Protein AF-A0A963WC10-F1 (afdb_monomer)

Sequence (65 aa):
CDACSAGRPFIADPYFFEHIRDRTPGPRCVDCNGCVGHLGAQPADCYHPAVRAEKDAMMARRSDG

Secondary structure (DSSP, 8-state):
------SHHHHH-TTHHHHHHHT----------HHHHTTTTS-S----HHHHHHHHHHHHHHHT-

Foldseek 3Di:
DPDDDDDQQCQLPVCSVVCVVVVNDAQGDPPPCPQVVCPPPDPRHDPDVVSRVRRVVVVVVVVVD

Structure (mmCIF, N/CA/C/O backbone):
data_AF-A0A963WC10-F1
#
_entry.id   AF-A0A963WC10-F1
#
loop_
_atom_site.group_PDB
_atom_site.id
_atom_site.type_symbol
_atom_site.label_atom_id
_atom_site.label_alt_id
_atom_site.label_comp_id
_atom_site.label_asym_id
_atom_site.label_entity_id
_atom_site.label_seq_id
_atom_site.pdbx_PDB_ins_code
_atom_site.Cartn_x
_atom_site.Cartn_y
_atom_site.Cartn_z
_atom_site.occupancy
_atom_site.B_iso_or_equiv
_atom_site.auth_seq_id
_atom_site.auth_comp_id
_atom_site.auth_asym_id
_atom_site.auth_atom_id
_atom_site.pdbx_PDB_model_num
ATOM 1 N N . CYS A 1 1 ? 9.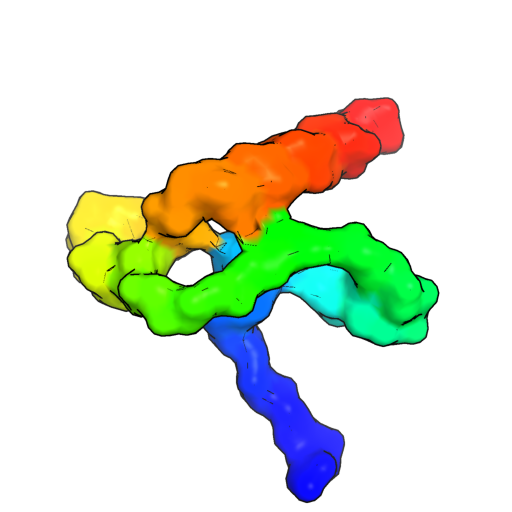325 -15.344 16.753 1.00 74.38 1 CYS A N 1
ATOM 2 C CA . CYS A 1 1 ? 9.920 -13.996 16.829 1.00 74.38 1 CYS A CA 1
ATOM 3 C C . CYS A 1 1 ? 9.047 -13.131 17.715 1.00 74.38 1 CYS A C 1
ATOM 5 O O . CYS A 1 1 ? 7.834 -13.297 17.660 1.00 74.38 1 CYS A O 1
ATOM 7 N N . ASP A 1 2 ? 9.654 -12.224 18.474 1.00 95.75 2 ASP A N 1
ATOM 8 C CA . ASP A 1 2 ? 8.954 -11.346 19.427 1.00 95.75 2 ASP A CA 1
ATOM 9 C C . ASP A 1 2 ? 8.512 -10.012 18.804 1.00 95.75 2 ASP A C 1
ATOM 11 O O . ASP A 1 2 ? 7.673 -9.306 19.354 1.00 95.75 2 ASP A O 1
ATOM 15 N N . ALA A 1 3 ? 9.052 -9.679 17.627 1.00 94.38 3 ALA A N 1
ATOM 16 C CA . ALA A 1 3 ? 8.676 -8.515 16.835 1.00 94.38 3 ALA A CA 1
ATOM 17 C C . ALA A 1 3 ? 8.657 -8.854 15.338 1.00 94.38 3 ALA A C 1
ATOM 19 O O . ALA A 1 3 ? 9.375 -9.746 14.873 1.00 94.38 3 ALA A O 1
ATOM 20 N N . CYS A 1 4 ? 7.851 -8.104 14.585 1.00 94.19 4 CYS A N 1
ATOM 21 C CA . CYS A 1 4 ? 7.724 -8.216 13.136 1.00 94.19 4 CYS A CA 1
ATOM 22 C C . CYS A 1 4 ? 8.041 -6.867 12.485 1.00 94.19 4 CYS A C 1
ATOM 24 O O . CYS A 1 4 ? 7.502 -5.840 12.892 1.00 94.19 4 CYS A O 1
ATOM 26 N N . SER A 1 5 ? 8.879 -6.875 11.447 1.00 96.19 5 SER A N 1
ATOM 27 C CA . SER A 1 5 ? 9.101 -5.705 10.594 1.00 96.19 5 SER A CA 1
ATOM 28 C C . SER A 1 5 ? 8.140 -5.733 9.409 1.00 96.19 5 SER A C 1
ATOM 30 O O . SER A 1 5 ? 7.941 -6.776 8.784 1.00 96.19 5 SER A O 1
ATOM 32 N N . ALA A 1 6 ? 7.562 -4.581 9.082 1.00 96.81 6 ALA A N 1
ATOM 33 C CA . ALA A 1 6 ? 6.688 -4.409 7.934 1.00 96.81 6 ALA A CA 1
AT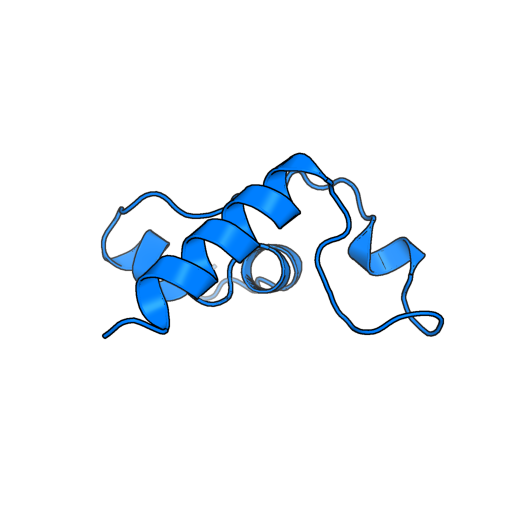OM 34 C C . ALA A 1 6 ? 7.017 -3.076 7.254 1.00 96.81 6 ALA A C 1
ATOM 36 O O . ALA A 1 6 ? 6.880 -2.023 7.857 1.00 96.81 6 ALA A O 1
ATOM 37 N N . GLY A 1 7 ? 7.461 -3.121 5.996 1.00 96.81 7 GLY A N 1
ATOM 38 C CA . GLY A 1 7 ? 7.640 -1.922 5.165 1.00 96.81 7 GLY A CA 1
ATOM 39 C C . GLY A 1 7 ? 6.521 -1.795 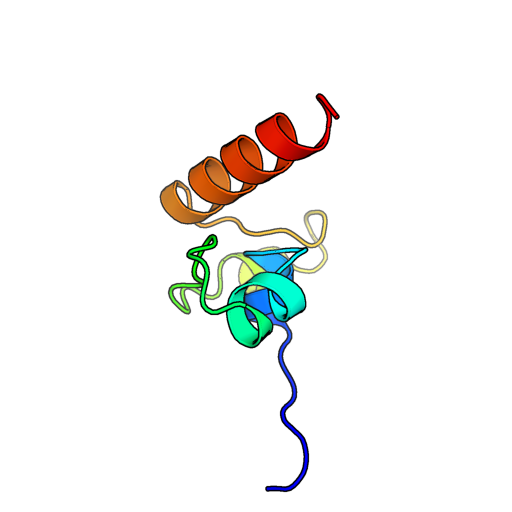4.136 1.00 96.81 7 GLY A C 1
ATOM 40 O O . GLY A 1 7 ? 5.660 -0.926 4.221 1.00 96.81 7 GLY A O 1
ATOM 41 N N . ARG A 1 8 ? 6.487 -2.738 3.187 1.00 98.25 8 ARG A N 1
ATOM 42 C CA . ARG A 1 8 ? 5.492 -2.781 2.102 1.00 98.25 8 ARG A CA 1
ATOM 43 C C . ARG A 1 8 ? 4.028 -2.787 2.582 1.00 98.25 8 ARG A C 1
ATOM 45 O O . ARG A 1 8 ? 3.229 -2.110 1.939 1.00 98.25 8 ARG A O 1
ATOM 52 N N . PRO A 1 9 ? 3.658 -3.461 3.694 1.00 97.94 9 PRO A N 1
ATOM 53 C CA . PRO A 1 9 ? 2.304 -3.355 4.233 1.00 97.94 9 PRO A CA 1
ATOM 54 C C . PRO A 1 9 ? 1.910 -1.926 4.624 1.00 97.94 9 PRO A C 1
ATOM 56 O O . PRO A 1 9 ? 0.837 -1.489 4.235 1.00 97.94 9 PRO A O 1
ATOM 59 N N . PHE A 1 10 ? 2.792 -1.159 5.276 1.00 98.00 10 PHE A N 1
ATOM 60 C CA . PHE A 1 10 ? 2.506 0.238 5.637 1.00 98.00 10 PHE A CA 1
ATOM 61 C C . PHE A 1 10 ? 2.481 1.191 4.433 1.00 98.00 10 PHE A C 1
ATOM 63 O O . PHE A 1 10 ? 1.776 2.194 4.454 1.00 98.00 10 PHE A O 1
ATOM 70 N N . ILE A 1 11 ? 3.215 0.883 3.357 1.00 97.94 11 ILE A N 1
ATOM 71 C CA . ILE A 1 11 ? 3.138 1.655 2.102 1.00 97.94 11 ILE A CA 1
ATOM 72 C C . ILE A 1 11 ? 1.768 1.466 1.428 1.00 97.94 11 ILE A C 1
ATOM 74 O O . ILE A 1 11 ? 1.186 2.431 0.920 1.00 97.94 11 ILE A O 1
ATOM 78 N N . ALA A 1 12 ? 1.270 0.224 1.409 1.00 98.44 12 ALA A N 1
ATOM 79 C CA . ALA A 1 12 ? -0.053 -0.110 0.886 1.00 98.44 12 ALA A CA 1
ATOM 80 C C . ALA A 1 12 ? -1.174 0.443 1.779 1.00 98.44 12 ALA A C 1
ATOM 82 O O . ALA A 1 12 ? -2.173 0.936 1.269 1.00 98.44 12 ALA A O 1
ATOM 83 N N . ASP A 1 13 ? -0.981 0.403 3.095 1.00 98.25 13 ASP A N 1
ATOM 84 C CA . ASP A 1 13 ? -1.983 0.760 4.086 1.00 98.25 13 ASP A CA 1
ATOM 85 C C . ASP A 1 13 ? -1.364 1.546 5.255 1.00 98.25 13 ASP A C 1
ATOM 87 O O . ASP A 1 13 ? -0.831 0.955 6.198 1.00 98.25 13 ASP A O 1
ATOM 91 N N . PRO A 1 14 ? -1.459 2.888 5.233 1.00 97.25 14 PRO A N 1
ATOM 92 C CA . PRO A 1 14 ? -1.009 3.729 6.342 1.00 97.25 14 PRO A CA 1
ATOM 93 C C . PRO A 1 14 ? -1.614 3.393 7.716 1.00 97.25 14 PRO A C 1
ATOM 95 O O . PRO A 1 14 ? -1.008 3.721 8.733 1.00 97.25 14 PRO A O 1
ATOM 98 N N . TYR A 1 15 ? -2.762 2.705 7.767 1.00 97.06 15 TYR A N 1
ATOM 99 C CA . TYR A 1 15 ? -3.446 2.304 9.003 1.00 97.06 15 TYR A CA 1
ATOM 100 C C . TYR A 1 15 ? -3.341 0.793 9.271 1.00 97.06 15 TYR A C 1
ATOM 102 O O . TYR A 1 15 ? -4.124 0.232 10.040 1.00 97.06 15 TYR A O 1
ATOM 110 N N . PHE A 1 16 ? -2.341 0.131 8.683 1.00 97.88 16 PHE A N 1
ATOM 111 C CA . PHE A 1 16 ? -2.106 -1.312 8.784 1.00 97.88 16 PHE A CA 1
ATOM 112 C C . PHE A 1 16 ? -2.136 -1.851 10.220 1.00 97.88 16 PHE A C 1
ATOM 114 O O . PHE A 1 16 ? -2.717 -2.906 10.476 1.00 97.88 16 PHE A O 1
ATOM 121 N N . PHE A 1 17 ? -1.543 -1.126 11.175 1.00 97.12 17 PHE A N 1
ATOM 122 C CA . PHE A 1 17 ? -1.544 -1.550 12.576 1.00 97.12 17 PHE A CA 1
ATOM 123 C C . PHE A 1 17 ? -2.957 -1.596 13.173 1.00 97.12 17 PHE A C 1
ATOM 125 O O . PHE A 1 17 ? -3.298 -2.571 13.840 1.00 97.12 17 PHE A O 1
ATOM 132 N N . GLU A 1 18 ? -3.788 -0.585 12.908 1.00 97.69 18 GLU A N 1
ATOM 133 C CA . GLU A 1 18 ? -5.182 -0.549 13.368 1.00 97.69 18 GLU A CA 1
ATOM 134 C C . GLU A 1 18 ? -5.987 -1.683 12.738 1.00 97.69 18 GLU A C 1
ATOM 136 O O . GLU A 1 18 ? -6.653 -2.435 13.446 1.00 97.69 18 GLU A O 1
ATOM 141 N N . HIS A 1 19 ? -5.867 -1.861 11.420 1.00 97.38 19 HIS A N 1
ATOM 142 C CA . HIS A 1 19 ? -6.591 -2.904 10.700 1.00 97.38 19 HIS A CA 1
ATOM 143 C C . HIS A 1 19 ? -6.221 -4.312 11.193 1.00 97.38 19 HIS A C 1
ATOM 145 O O . HIS A 1 19 ? -7.100 -5.154 11.377 1.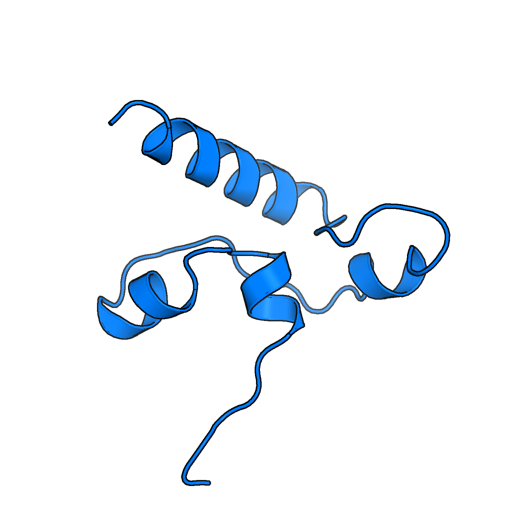00 97.38 19 HIS A O 1
ATOM 151 N N . ILE A 1 20 ? -4.945 -4.569 11.506 1.00 96.94 20 ILE A N 1
ATOM 152 C CA . ILE A 1 20 ? -4.534 -5.839 12.121 1.00 96.94 20 ILE A CA 1
ATOM 153 C C . ILE A 1 20 ? -5.055 -5.979 13.551 1.00 96.94 20 ILE A C 1
ATOM 155 O O . ILE A 1 20 ? -5.611 -7.027 13.887 1.00 96.94 20 ILE A O 1
ATOM 159 N N . ARG A 1 21 ? -4.858 -4.961 14.398 1.00 97.62 21 ARG A N 1
ATOM 160 C CA . ARG A 1 21 ? -5.246 -4.995 15.816 1.00 97.62 21 ARG A CA 1
ATOM 161 C C . ARG A 1 21 ? -6.744 -5.254 15.965 1.00 97.62 21 ARG A C 1
ATOM 163 O O . ARG A 1 21 ? -7.140 -6.119 16.743 1.00 97.62 21 ARG A O 1
ATOM 170 N N . ASP A 1 22 ? -7.545 -4.544 15.177 1.00 97.88 22 ASP A N 1
ATOM 171 C CA . ASP A 1 22 ? -9.006 -4.548 15.269 1.00 97.88 22 ASP A CA 1
ATOM 172 C C . ASP A 1 22 ? -9.648 -5.576 14.323 1.00 97.88 22 ASP A C 1
ATOM 174 O O . ASP A 1 22 ? -10.868 -5.732 14.305 1.00 97.88 22 ASP A O 1
ATOM 178 N N . ARG A 1 23 ? -8.831 -6.310 13.553 1.00 97.00 23 ARG A N 1
ATOM 179 C CA . ARG A 1 23 ? -9.253 -7.309 12.554 1.00 97.00 23 ARG A CA 1
ATOM 180 C C . ARG A 1 23 ? -10.227 -6.746 11.516 1.00 97.00 23 ARG A C 1
ATOM 182 O O . ARG A 1 23 ? -11.150 -7.434 11.079 1.00 97.00 23 ARG A O 1
ATOM 189 N N . THR A 1 24 ? -10.017 -5.499 11.115 1.00 96.88 24 THR A N 1
ATOM 190 C CA . THR A 1 24 ? -10.799 -4.840 10.067 1.00 96.88 24 THR A CA 1
ATOM 191 C C . THR A 1 24 ? -10.060 -4.906 8.727 1.00 96.88 24 THR A C 1
ATOM 193 O O . THR A 1 24 ? -8.830 -4.961 8.696 1.00 96.88 24 THR A O 1
ATOM 196 N N . PRO A 1 25 ? -10.776 -4.961 7.592 1.00 95.62 25 PRO A N 1
ATOM 197 C CA . PRO A 1 25 ? -10.134 -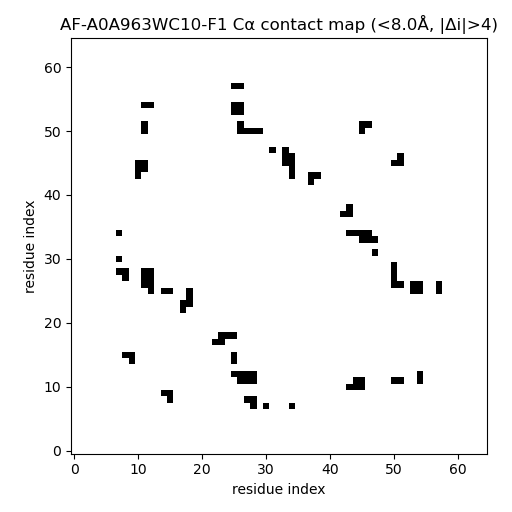5.008 6.286 1.00 95.62 25 PRO A CA 1
ATOM 198 C C . PRO A 1 25 ? -9.483 -3.663 5.931 1.00 95.62 25 PRO A C 1
ATOM 200 O O . PRO A 1 25 ? -10.053 -2.593 6.152 1.00 95.62 25 PRO A O 1
ATOM 203 N N . GLY A 1 26 ? -8.312 -3.738 5.304 1.00 96.06 26 GLY A N 1
ATOM 204 C CA . GLY A 1 26 ? -7.573 -2.610 4.744 1.00 96.06 26 GLY A CA 1
ATOM 205 C C . GLY A 1 26 ? -6.900 -2.992 3.421 1.00 96.06 26 GLY A C 1
ATOM 206 O O . GLY A 1 26 ? -6.897 -4.176 3.066 1.00 96.06 26 GLY A O 1
ATOM 207 N N . PRO A 1 27 ? -6.339 -2.016 2.686 1.00 98.19 27 PRO A N 1
ATOM 208 C CA . PRO A 1 27 ? -5.595 -2.285 1.459 1.00 98.19 27 PRO A CA 1
ATOM 209 C C . PRO A 1 27 ? -4.464 -3.287 1.709 1.00 98.19 27 PRO A C 1
ATOM 211 O O . PRO A 1 27 ? -3.675 -3.141 2.643 1.00 98.19 27 PRO A O 1
ATOM 214 N N . ARG A 1 28 ? -4.352 -4.319 0.869 1.00 98.19 28 ARG A N 1
ATOM 215 C CA . ARG A 1 28 ? -3.359 -5.383 1.068 1.00 98.19 28 ARG A CA 1
ATOM 216 C C . ARG A 1 28 ? -2.276 -5.341 -0.000 1.00 98.19 28 ARG A C 1
ATOM 218 O O . ARG A 1 28 ? -2.551 -5.446 -1.190 1.00 98.19 28 ARG A O 1
ATOM 225 N N . CYS A 1 29 ? -1.017 -5.272 0.430 1.00 98.19 29 CYS A N 1
ATOM 226 C CA . CYS A 1 29 ? 0.117 -5.437 -0.476 1.00 98.19 29 CYS A CA 1
ATOM 227 C C . CYS A 1 29 ? 0.082 -6.820 -1.153 1.00 98.19 29 CYS A C 1
ATOM 229 O O . CYS A 1 29 ? -0.095 -7.836 -0.483 1.00 98.19 29 CYS A O 1
ATOM 231 N N . VAL A 1 30 ? 0.299 -6.845 -2.471 1.00 98.38 30 VAL A N 1
ATOM 232 C CA . VAL A 1 30 ? 0.347 -8.065 -3.303 1.00 98.38 30 VAL A CA 1
ATOM 233 C C . VAL A 1 30 ? 1.771 -8.443 -3.724 1.00 98.38 30 VAL A C 1
ATOM 235 O O . VAL A 1 30 ? 1.979 -9.121 -4.722 1.00 98.38 30 VAL A O 1
ATOM 238 N N . ASP A 1 31 ? 2.767 -7.935 -2.999 1.00 97.88 31 ASP A N 1
ATOM 239 C CA . ASP A 1 31 ? 4.181 -8.255 -3.198 1.00 97.88 31 ASP A CA 1
ATOM 240 C C . ASP A 1 31 ? 4.761 -7.938 -4.597 1.00 97.88 31 ASP A C 1
ATOM 242 O O . ASP A 1 31 ? 5.806 -8.459 -4.969 1.00 97.88 31 ASP A O 1
ATOM 246 N N . CYS A 1 32 ? 4.154 -7.019 -5.358 1.00 98.25 32 CYS A N 1
ATOM 247 C CA . CYS A 1 32 ? 4.556 -6.728 -6.744 1.00 98.25 32 CYS A CA 1
ATOM 248 C C . CYS A 1 32 ? 5.881 -5.959 -6.914 1.00 98.25 32 CYS A C 1
ATOM 250 O O . CYS A 1 32 ? 6.321 -5.747 -8.039 1.00 98.25 32 CYS A O 1
ATOM 252 N N . ASN A 1 33 ? 6.485 -5.465 -5.828 1.00 97.81 33 ASN A N 1
ATOM 253 C CA . ASN A 1 33 ? 7.680 -4.605 -5.833 1.00 97.81 33 ASN A CA 1
ATOM 254 C C . ASN A 1 33 ? 7.575 -3.292 -6.632 1.00 97.81 33 ASN A C 1
ATOM 256 O O . ASN A 1 33 ? 8.581 -2.603 -6.784 1.00 97.81 33 ASN A O 1
ATOM 260 N N . GLY A 1 34 ? 6.378 -2.867 -7.052 1.00 97.69 34 GLY A N 1
ATOM 261 C CA . GLY A 1 34 ? 6.190 -1.586 -7.741 1.00 97.69 34 GLY A CA 1
ATOM 262 C C . GLY A 1 34 ? 6.735 -0.390 -6.949 1.00 97.69 34 GLY A C 1
ATOM 263 O O . GLY A 1 34 ? 7.364 0.486 -7.527 1.00 97.69 34 GLY A O 1
ATOM 264 N N . CYS A 1 35 ? 6.591 -0.387 -5.619 1.00 97.81 35 CYS A N 1
ATOM 265 C CA . CYS A 1 35 ? 7.189 0.627 -4.739 1.00 97.81 35 CYS A CA 1
ATOM 266 C C . CYS A 1 35 ? 8.724 0.650 -4.795 1.00 97.81 35 CYS A C 1
ATOM 268 O O . CYS A 1 35 ? 9.318 1.719 -4.779 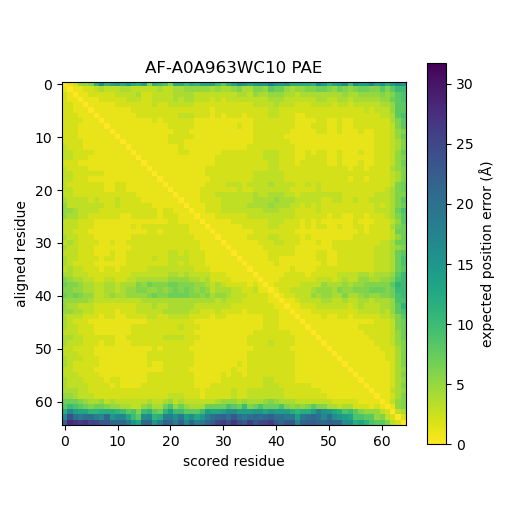1.00 97.81 35 CYS A O 1
ATOM 270 N N . VAL A 1 36 ? 9.362 -0.520 -4.891 1.00 97.50 36 VAL A N 1
ATOM 271 C CA . VAL A 1 36 ? 10.824 -0.645 -4.981 1.00 97.50 36 VAL A CA 1
ATOM 272 C C . VAL A 1 36 ? 11.313 -0.204 -6.358 1.00 97.50 36 VAL A C 1
ATOM 274 O O . VAL A 1 36 ? 12.295 0.524 -6.447 1.00 97.50 36 VAL A O 1
ATOM 277 N N . GLY A 1 37 ? 10.603 -0.586 -7.424 1.00 97.25 37 GLY A N 1
ATOM 278 C CA . GLY A 1 37 ? 10.965 -0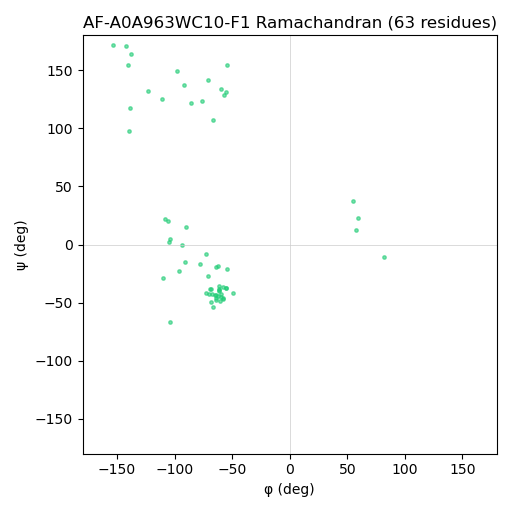.242 -8.803 1.00 97.25 37 GLY A CA 1
ATOM 279 C C . GLY A 1 37 ? 10.964 1.261 -9.109 1.00 97.25 37 GLY A C 1
ATOM 280 O O . GLY A 1 37 ? 11.591 1.674 -10.077 1.00 97.25 37 GLY A O 1
ATOM 281 N N . HIS A 1 38 ? 10.306 2.073 -8.276 1.00 95.81 38 HIS A N 1
ATOM 282 C CA . HIS A 1 38 ? 10.259 3.531 -8.411 1.00 95.81 38 HIS A CA 1
ATOM 283 C C . HIS A 1 38 ? 11.140 4.279 -7.394 1.00 95.81 38 HIS A C 1
ATOM 285 O O . HIS A 1 38 ? 11.152 5.514 -7.388 1.00 95.81 38 HIS A O 1
ATOM 291 N N . LEU A 1 39 ? 11.886 3.567 -6.536 1.00 93.12 39 LEU A N 1
ATOM 292 C CA . LEU A 1 39 ? 12.763 4.194 -5.544 1.00 93.12 39 LEU A CA 1
ATOM 293 C C . LEU A 1 39 ? 13.779 5.122 -6.219 1.00 93.12 39 LEU A C 1
ATOM 295 O O . LEU A 1 39 ? 14.475 4.735 -7.153 1.00 93.12 39 LEU A O 1
ATOM 299 N N . GLY A 1 40 ? 13.861 6.358 -5.725 1.00 93.44 40 GLY A N 1
ATOM 300 C CA . GLY A 1 40 ? 14.757 7.390 -6.252 1.00 93.44 40 GLY A CA 1
ATOM 301 C C . GLY A 1 40 ? 14.235 8.135 -7.485 1.00 93.44 40 GLY A C 1
ATOM 302 O O . GLY A 1 40 ? 14.804 9.164 -7.833 1.00 93.44 40 GLY A O 1
ATOM 303 N N . ALA A 1 41 ? 13.148 7.671 -8.112 1.00 96.38 41 ALA A N 1
ATOM 304 C CA . ALA A 1 41 ? 12.524 8.330 -9.264 1.00 96.38 41 ALA A CA 1
ATOM 305 C C . ALA A 1 41 ? 11.159 8.956 -8.939 1.00 96.38 41 ALA A C 1
ATOM 307 O O . ALA A 1 41 ? 10.759 9.930 -9.573 1.00 96.38 41 ALA A O 1
ATOM 308 N N . 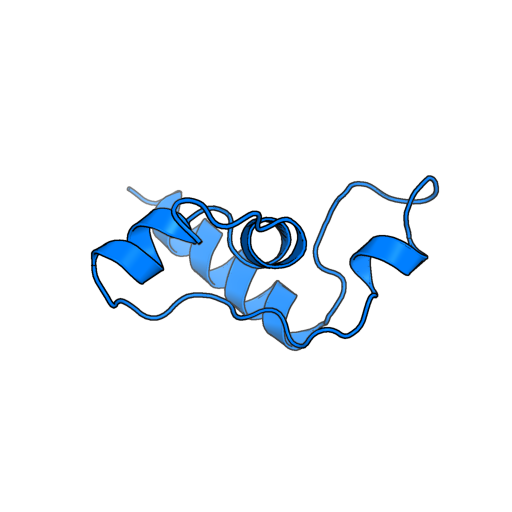GLN A 1 42 ? 10.430 8.395 -7.975 1.00 94.88 42 GLN A 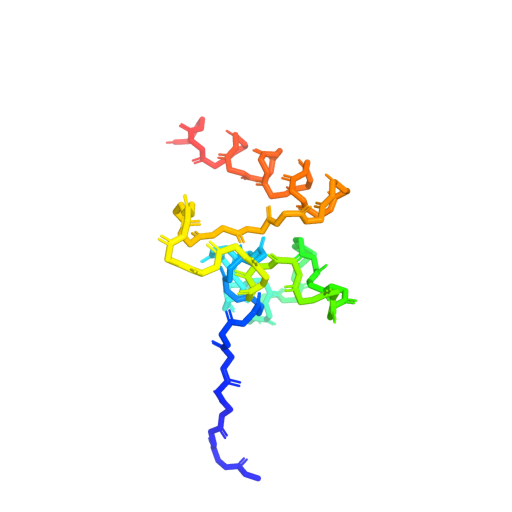N 1
ATOM 309 C CA . GLN A 1 42 ? 9.124 8.880 -7.535 1.00 94.88 42 GLN A CA 1
ATOM 310 C C . GLN A 1 42 ? 9.021 8.839 -5.999 1.00 94.88 42 GLN A C 1
ATOM 312 O O . GLN A 1 42 ? 9.838 8.177 -5.348 1.00 94.88 42 GLN A O 1
ATOM 317 N N . PRO A 1 43 ? 8.038 9.538 -5.397 1.00 95.38 43 PRO A N 1
ATOM 318 C CA . PRO A 1 43 ? 7.781 9.455 -3.961 1.00 95.38 43 PRO A CA 1
ATOM 319 C C . PRO A 1 43 ? 7.553 8.016 -3.477 1.00 95.38 43 PRO A C 1
ATOM 321 O O . PRO A 1 43 ? 7.104 7.154 -4.223 1.00 95.38 43 PRO A O 1
ATOM 324 N N . ALA A 1 44 ? 7.828 7.743 -2.202 1.00 93.25 44 ALA A N 1
ATOM 325 C CA . ALA A 1 44 ? 7.542 6.430 -1.631 1.00 93.25 44 ALA A CA 1
ATOM 326 C C . ALA A 1 44 ? 6.021 6.189 -1.570 1.00 93.25 44 ALA A C 1
ATOM 328 O O . ALA A 1 44 ? 5.327 6.782 -0.745 1.00 93.25 44 ALA A O 1
ATOM 329 N N . ASP A 1 45 ? 5.511 5.314 -2.439 1.00 97.19 45 ASP A N 1
ATOM 330 C CA . ASP A 1 45 ? 4.081 5.012 -2.539 1.00 97.19 45 ASP A CA 1
ATOM 331 C C . ASP A 1 45 ? 3.805 3.594 -3.082 1.00 97.19 45 ASP A C 1
ATOM 333 O O . ASP A 1 45 ? 4.709 2.873 -3.519 1.00 97.19 45 ASP A O 1
ATOM 337 N N . CYS A 1 46 ? 2.540 3.168 -3.040 1.00 98.12 46 CYS A N 1
ATOM 338 C CA . CYS A 1 46 ? 2.062 1.956 -3.689 1.00 98.12 46 CYS A CA 1
ATOM 339 C C . CYS A 1 46 ? 1.696 2.245 -5.152 1.00 98.12 46 CYS A C 1
ATOM 341 O O . CYS A 1 46 ? 0.815 3.056 -5.435 1.00 98.12 46 CYS A O 1
ATOM 343 N N . TYR A 1 47 ? 2.340 1.528 -6.075 1.00 97.75 47 TYR A N 1
ATOM 344 C CA . TYR A 1 47 ? 2.122 1.659 -7.523 1.00 97.75 47 TYR A CA 1
ATOM 345 C C . TYR A 1 47 ? 1.293 0.523 -8.128 1.00 97.75 47 TYR A C 1
ATOM 347 O O . TYR A 1 47 ? 1.121 0.464 -9.342 1.00 97.75 47 TYR A O 1
ATOM 355 N N . HIS A 1 48 ? 0.781 -0.402 -7.312 1.00 98.38 48 HIS A N 1
ATOM 356 C CA . HIS A 1 48 ? -0.153 -1.397 -7.823 1.00 98.38 48 HIS A CA 1
ATOM 357 C C . HIS A 1 48 ? -1.526 -0.738 -8.022 1.00 98.38 48 HIS A C 1
ATOM 359 O O . HIS A 1 48 ? -2.081 -0.250 -7.039 1.00 98.38 48 HIS A O 1
ATOM 365 N N . PRO A 1 49 ? -2.121 -0.766 -9.228 1.00 98.00 49 PRO A N 1
ATOM 366 C CA . PRO A 1 49 ? -3.297 0.046 -9.543 1.00 98.00 49 PRO A CA 1
ATOM 367 C C . PRO A 1 49 ? -4.498 -0.247 -8.631 1.00 98.00 49 PRO A C 1
ATOM 369 O O . PRO A 1 49 ? -5.089 0.682 -8.092 1.00 98.00 49 PRO A O 1
ATOM 372 N N . ALA A 1 50 ? -4.817 -1.525 -8.386 1.00 98.38 50 ALA A N 1
ATOM 373 C CA . ALA A 1 50 ? -5.945 -1.893 -7.519 1.00 98.38 50 ALA A CA 1
ATOM 374 C C . ALA A 1 50 ? -5.721 -1.501 -6.044 1.00 98.38 50 ALA A C 1
ATOM 376 O O . ALA A 1 50 ? -6.513 -0.761 -5.475 1.00 98.38 50 ALA A O 1
ATOM 377 N N . VAL A 1 51 ? -4.598 -1.922 -5.447 1.00 98.56 51 VAL A N 1
ATOM 378 C CA . VAL A 1 51 ? -4.231 -1.574 -4.061 1.00 98.56 51 VAL A CA 1
ATOM 379 C C . VAL A 1 51 ? -4.141 -0.060 -3.855 1.00 98.56 51 VAL A C 1
ATOM 381 O O . VAL A 1 51 ? -4.542 0.442 -2.810 1.00 98.56 51 VAL A O 1
ATOM 384 N N . ARG A 1 52 ? -3.650 0.686 -4.852 1.00 98.19 52 ARG A N 1
ATOM 385 C CA . ARG A 1 52 ? -3.617 2.148 -4.806 1.00 98.19 52 ARG A CA 1
ATOM 386 C C . ARG A 1 52 ? -5.025 2.740 -4.757 1.00 98.19 52 ARG A C 1
ATOM 388 O O . ARG A 1 52 ? -5.278 3.581 -3.905 1.00 98.19 52 ARG A O 1
ATOM 395 N N . ALA A 1 53 ? -5.943 2.267 -5.598 1.00 98.31 53 ALA A N 1
ATOM 396 C CA . ALA A 1 53 ? -7.334 2.713 -5.563 1.00 98.31 53 ALA A CA 1
ATOM 397 C C . ALA A 1 53 ? -8.017 2.392 -4.219 1.00 98.31 53 ALA A C 1
ATOM 399 O O . ALA A 1 53 ? -8.728 3.232 -3.671 1.00 98.31 53 ALA A O 1
ATOM 400 N N . GLU A 1 54 ? -7.759 1.212 -3.644 1.00 98.25 54 GLU A N 1
ATOM 401 C CA . GLU A 1 54 ? -8.244 0.843 -2.305 1.00 98.25 54 GLU A CA 1
ATOM 402 C C . GLU A 1 54 ? -7.677 1.760 -1.213 1.00 98.25 54 GLU A C 1
ATOM 404 O O . GLU A 1 54 ? -8.417 2.205 -0.332 1.00 98.25 54 GLU A O 1
ATOM 409 N N . LYS A 1 55 ? -6.373 2.060 -1.276 1.00 98.06 55 LYS A N 1
ATOM 410 C CA . LYS A 1 55 ? -5.702 3.006 -0.379 1.00 98.06 55 LYS A CA 1
ATOM 411 C C . LYS A 1 55 ? -6.312 4.395 -0.494 1.00 98.06 55 LYS A C 1
ATOM 413 O O . LYS A 1 55 ? -6.642 4.980 0.529 1.00 98.06 55 LYS A O 1
ATOM 418 N N . ASP A 1 56 ? -6.502 4.907 -1.701 1.00 97.94 56 ASP A N 1
ATOM 419 C CA . ASP A 1 56 ? -7.043 6.250 -1.910 1.00 97.94 56 ASP A CA 1
ATOM 420 C C . ASP A 1 56 ? -8.493 6.349 -1.406 1.00 97.94 56 ASP A C 1
ATOM 422 O O . ASP A 1 56 ? -8.827 7.279 -0.671 1.00 97.94 56 ASP A O 1
ATOM 426 N N . ALA A 1 57 ? -9.333 5.344 -1.683 1.00 97.25 57 ALA A N 1
ATOM 427 C CA . ALA A 1 57 ? -10.689 5.259 -1.133 1.00 97.25 57 ALA A CA 1
ATOM 428 C C . ALA A 1 57 ? -10.691 5.173 0.405 1.00 97.25 57 ALA A C 1
ATOM 430 O O . ALA A 1 57 ? -11.565 5.723 1.079 1.00 97.25 57 ALA A O 1
ATOM 431 N N . MET A 1 58 ? -9.698 4.487 0.977 1.00 97.06 58 MET A N 1
ATOM 432 C CA . MET A 1 58 ? -9.486 4.432 2.419 1.00 97.06 58 MET A CA 1
ATOM 433 C C . MET A 1 58 ? -9.044 5.761 3.024 1.00 97.06 58 MET A C 1
ATOM 435 O O . MET A 1 58 ? -9.479 6.088 4.124 1.00 97.06 58 MET A O 1
ATOM 439 N N . MET A 1 59 ? -8.206 6.525 2.337 1.00 96.44 59 MET A N 1
ATOM 440 C CA . MET A 1 59 ? -7.776 7.833 2.820 1.00 96.44 59 MET A CA 1
ATOM 441 C C . MET A 1 59 ? -8.930 8.837 2.758 1.00 96.44 59 MET A C 1
ATOM 443 O O . MET A 1 59 ? -9.156 9.545 3.734 1.00 96.44 59 MET A O 1
ATOM 447 N N . ALA A 1 60 ? -9.713 8.828 1.673 1.00 96.12 60 ALA A N 1
ATOM 448 C CA . ALA A 1 60 ? -10.865 9.716 1.502 1.00 96.12 60 ALA A CA 1
ATOM 449 C C . ALA A 1 60 ? -11.903 9.553 2.628 1.00 96.12 60 ALA A C 1
ATOM 451 O O . ALA A 1 60 ? -12.290 10.524 3.265 1.00 96.12 60 ALA A O 1
ATOM 452 N N . ARG A 1 61 ? -12.280 8.313 2.978 1.00 93.50 61 ARG A N 1
ATOM 453 C CA . ARG A 1 61 ? -13.250 8.073 4.070 1.00 93.50 61 ARG A CA 1
ATOM 454 C C . ARG A 1 61 ? -12.751 8.514 5.454 1.00 93.50 61 ARG A C 1
ATOM 456 O O . ARG A 1 61 ? -13.550 8.607 6.377 1.00 93.50 61 ARG A O 1
ATOM 463 N N . ARG A 1 62 ? -11.433 8.682 5.626 1.00 86.00 62 ARG A N 1
ATOM 464 C CA . ARG A 1 62 ? -10.796 9.076 6.893 1.00 86.00 62 ARG A CA 1
ATOM 465 C C . ARG A 1 62 ? -10.518 10.577 6.982 1.00 86.00 62 ARG A C 1
ATOM 467 O O . ARG A 1 62 ? -10.390 11.072 8.093 1.00 86.00 62 ARG A O 1
ATOM 474 N N . SER A 1 63 ? -10.414 11.287 5.857 1.00 75.06 63 SER A N 1
ATOM 475 C CA . SER A 1 63 ? -10.273 12.751 5.834 1.00 75.06 63 SER A CA 1
ATOM 476 C C . SER A 1 63 ? -11.584 13.499 6.077 1.00 75.06 63 SER A C 1
ATOM 478 O O . SER A 1 63 ? -11.547 14.683 6.392 1.00 75.06 63 SER A O 1
ATOM 480 N N . ASP A 1 64 ? -12.719 12.815 5.941 1.00 58.59 64 ASP A N 1
ATOM 481 C CA . ASP A 1 64 ? -14.065 13.385 6.087 1.00 58.59 64 ASP A CA 1
ATOM 482 C C . ASP A 1 64 ? -14.603 13.316 7.538 1.00 58.59 64 ASP A C 1
ATOM 484 O O . ASP A 1 64 ? -15.807 13.460 7.758 1.00 58.59 64 ASP A O 1
ATOM 488 N N . GLY A 1 65 ? -13.730 13.052 8.520 1.00 46.41 65 GLY A N 1
ATOM 489 C CA . GLY A 1 65 ? -14.059 12.892 9.945 1.00 46.41 65 GLY A CA 1
ATOM 490 C C . GLY A 1 65 ? -13.470 13.967 10.847 1.00 46.41 65 GLY A C 1
ATOM 491 O O . GLY A 1 65 ? -12.387 14.498 10.516 1.00 46.41 65 GLY A O 1
#

pLDDT: mean 94.81, std 8.73, range [46.41, 98.56]

Radius of gyration: 12.5 Å; Cα contacts (8 Å, |Δi|>4): 56; chains: 1; bounding box: 29×27×29 Å

Mean predicted aligned error: 3.03 Å

Solvent-accessible surface area (backbone atoms only — not comparable to full-atom values): 4058 Å² total; per-residue (Å²): 130,97,76,82,90,74,61,63,46,45,51,27,16,87,56,44,70,56,25,60,77,71,70,45,91,67,38,63,62,80,82,77,53,47,43,64,78,35,62,94,79,49,79,95,45,50,65,49,70,67,40,34,53,46,29,51,58,54,49,55,71,59,69,77,110